Protein AF-A0A3L7PSE3-F1 (afdb_monomer_lite)

Structure (mmCIF, N/CA/C/O backbone):
data_AF-A0A3L7PSE3-F1
#
_entry.id   AF-A0A3L7PSE3-F1
#
loop_
_atom_site.group_PDB
_atom_site.id
_atom_site.type_symbol
_atom_site.label_atom_id
_atom_site.label_alt_id
_atom_site.label_comp_id
_atom_site.label_asym_id
_atom_site.label_entity_id
_atom_site.label_seq_id
_atom_site.pdbx_PDB_ins_code
_atom_site.Cartn_x
_atom_site.Cartn_y
_atom_site.Cartn_z
_atom_site.occupancy
_atom_site.B_iso_or_equiv
_atom_site.auth_seq_id
_atom_site.auth_comp_id
_atom_site.auth_asym_id
_atom_site.auth_atom_id
_atom_site.pdbx_PDB_model_num
ATOM 1 N N . MET A 1 1 ? -14.417 28.279 -59.433 1.00 48.84 1 MET A N 1
ATOM 2 C CA . MET A 1 1 ? -13.580 28.407 -58.227 1.00 48.84 1 MET A CA 1
ATOM 3 C C . MET A 1 1 ? -14.087 27.380 -57.231 1.00 48.84 1 MET A C 1
ATOM 5 O O . MET A 1 1 ? -15.071 27.635 -56.556 1.00 48.84 1 MET A O 1
ATOM 9 N N . ALA A 1 2 ? -13.518 26.179 -57.271 1.00 48.12 2 ALA A N 1
ATOM 10 C CA . ALA A 1 2 ? -13.748 25.132 -56.284 1.00 48.12 2 ALA A CA 1
ATOM 11 C C . ALA A 1 2 ? -12.372 24.521 -56.025 1.00 48.12 2 ALA A C 1
ATOM 13 O O . ALA A 1 2 ? -11.852 23.766 -56.844 1.00 48.12 2 ALA A O 1
ATOM 14 N N . ASP A 1 3 ? -11.756 25.013 -54.959 1.00 52.66 3 ASP A N 1
ATOM 15 C CA . ASP A 1 3 ? -10.465 24.585 -54.446 1.00 52.66 3 ASP A CA 1
ATOM 16 C C . ASP A 1 3 ? -10.666 23.186 -53.853 1.00 52.66 3 ASP A C 1
ATOM 18 O O . ASP A 1 3 ? -11.472 23.010 -52.939 1.00 52.66 3 ASP A O 1
ATOM 22 N N . THR A 1 4 ? -10.059 22.169 -54.462 1.00 56.44 4 THR A N 1
ATOM 23 C CA . THR A 1 4 ? -10.108 20.796 -53.944 1.00 56.44 4 THR A CA 1
ATOM 24 C C . THR A 1 4 ? -8.783 20.550 -53.252 1.00 56.44 4 THR A C 1
ATOM 26 O O . THR A 1 4 ? -7.792 20.225 -53.903 1.00 56.44 4 THR A O 1
ATOM 29 N N . ASP A 1 5 ? -8.771 20.768 -51.942 1.00 60.22 5 ASP A N 1
ATOM 30 C CA . ASP A 1 5 ? -7.618 20.491 -51.093 1.00 60.22 5 ASP A CA 1
ATOM 31 C C . ASP A 1 5 ? -7.330 18.975 -51.144 1.00 60.22 5 ASP A C 1
ATOM 33 O O . ASP A 1 5 ? -8.260 18.174 -50.964 1.00 60.22 5 ASP A O 1
ATOM 37 N N . PRO A 1 6 ? -6.099 18.531 -51.458 1.00 62.25 6 PRO A N 1
ATOM 38 C CA . PRO A 1 6 ? -5.799 17.110 -51.522 1.00 62.25 6 PRO A CA 1
ATOM 39 C C . PRO A 1 6 ? -5.978 16.478 -50.138 1.00 62.25 6 PRO A C 1
ATOM 41 O O . PRO A 1 6 ? -5.490 16.988 -49.130 1.00 62.25 6 PRO A O 1
ATOM 44 N N . ALA A 1 7 ? -6.688 15.347 -50.097 1.00 64.50 7 ALA A N 1
ATOM 45 C CA . ALA A 1 7 ? -6.916 14.594 -48.870 1.00 64.50 7 ALA A CA 1
ATOM 46 C C . ALA A 1 7 ? -5.576 14.273 -48.174 1.00 64.50 7 ALA A C 1
ATOM 48 O O . ALA A 1 7 ? -4.623 13.889 -48.860 1.00 64.50 7 ALA A O 1
ATOM 49 N N . PRO A 1 8 ? -5.483 14.409 -46.838 1.00 62.97 8 PRO A N 1
ATOM 50 C CA . PRO A 1 8 ? -4.237 14.186 -46.122 1.00 62.97 8 PRO A CA 1
ATOM 51 C C . PRO A 1 8 ? -3.767 12.748 -46.339 1.00 62.97 8 PRO A C 1
ATOM 53 O O . PRO A 1 8 ? -4.475 11.786 -46.041 1.00 62.97 8 PRO A O 1
ATOM 56 N N . THR A 1 9 ? -2.560 12.611 -46.880 1.00 60.19 9 THR A N 1
ATOM 57 C CA . THR A 1 9 ? -1.912 11.327 -47.119 1.00 60.19 9 THR A CA 1
ATOM 58 C C . THR A 1 9 ? -1.663 10.646 -45.775 1.00 60.19 9 THR A C 1
ATOM 60 O O . THR A 1 9 ? -0.774 11.042 -45.023 1.00 60.19 9 THR A O 1
ATOM 63 N N . SER A 1 10 ? -2.457 9.629 -45.445 1.00 67.81 10 SER A N 1
ATOM 64 C CA . SER A 1 10 ? -2.269 8.816 -44.244 1.00 67.81 10 SER A CA 1
ATOM 65 C C . SER A 1 10 ? -0.995 7.985 -44.393 1.00 67.81 10 SER A C 1
ATOM 67 O O . SER A 1 10 ? -0.991 6.963 -45.082 1.00 67.81 10 SER A O 1
ATOM 69 N N . GLN A 1 11 ? 0.100 8.441 -43.787 1.00 63.78 11 GLN A N 1
ATOM 70 C CA . GLN A 1 11 ? 1.300 7.623 -43.644 1.00 63.78 11 GLN A CA 1
ATOM 71 C C . GLN A 1 11 ? 1.002 6.469 -42.673 1.00 63.78 11 GLN A C 1
ATOM 73 O O . GLN A 1 11 ? 0.359 6.704 -41.645 1.00 63.78 11 GLN A O 1
ATOM 78 N N . PRO A 1 12 ? 1.427 5.228 -42.975 1.00 65.88 12 PRO A N 1
ATOM 79 C CA . PRO A 1 12 ? 1.304 4.133 -42.025 1.00 65.88 12 PRO A CA 1
ATOM 80 C C . PRO A 1 12 ? 2.107 4.475 -40.768 1.00 65.88 12 PRO A C 1
ATOM 82 O O . PRO A 1 12 ? 3.237 4.958 -40.859 1.00 65.88 12 PRO A O 1
ATOM 85 N N . LEU A 1 13 ? 1.503 4.252 -39.600 1.00 67.06 13 LEU A N 1
ATOM 86 C CA . LEU A 1 13 ? 2.219 4.374 -38.336 1.00 67.06 13 LEU A CA 1
ATOM 87 C C . LEU A 1 13 ? 3.392 3.380 -38.349 1.00 67.06 13 LEU A C 1
ATOM 89 O O . LEU A 1 13 ? 3.206 2.256 -38.821 1.00 67.06 13 LEU A O 1
ATOM 93 N N . PRO A 1 14 ? 4.587 3.776 -37.880 1.00 72.06 14 PRO A N 1
ATOM 94 C CA . PRO A 1 14 ? 5.719 2.862 -37.800 1.00 72.06 14 PRO A CA 1
ATOM 95 C C . PRO A 1 14 ? 5.375 1.656 -36.915 1.00 72.06 14 PRO A C 1
ATOM 97 O O . PRO A 1 14 ? 4.588 1.783 -35.974 1.00 72.06 14 PRO A O 1
ATOM 100 N N . ASP A 1 15 ? 5.978 0.500 -37.209 1.00 81.88 15 ASP A N 1
ATOM 101 C CA . ASP A 1 15 ? 5.791 -0.719 -36.418 1.00 81.88 15 ASP A CA 1
ATOM 102 C C . ASP A 1 15 ? 6.227 -0.482 -34.964 1.00 81.88 15 ASP A C 1
ATOM 104 O O . ASP A 1 15 ? 7.419 -0.410 -34.651 1.00 81.88 15 ASP A O 1
ATOM 108 N N . LEU A 1 16 ? 5.250 -0.371 -34.062 1.00 83.31 16 LEU A N 1
ATOM 109 C CA . LEU A 1 16 ? 5.490 -0.175 -32.639 1.00 83.31 16 LEU A CA 1
ATOM 110 C C . LEU A 1 16 ? 5.659 -1.530 -31.953 1.00 83.31 16 LEU A C 1
ATOM 112 O O . LEU A 1 16 ? 4.712 -2.305 -31.826 1.00 83.31 16 LEU A O 1
ATOM 116 N N . HIS A 1 17 ? 6.868 -1.790 -31.474 1.00 90.38 17 HIS A N 1
ATOM 117 C CA . HIS A 1 17 ? 7.170 -2.952 -30.648 1.00 90.38 17 HIS A CA 1
ATOM 118 C C . HIS A 1 17 ? 7.254 -2.520 -29.185 1.00 90.38 17 HIS A C 1
ATOM 120 O O . HIS A 1 17 ? 7.736 -1.426 -28.892 1.00 90.38 17 HIS A O 1
ATOM 126 N N . THR A 1 18 ? 6.807 -3.370 -28.262 1.00 94.69 18 THR A N 1
ATOM 127 C CA . THR A 1 18 ? 6.855 -3.089 -26.824 1.00 94.69 18 THR A CA 1
ATOM 128 C C . THR A 1 18 ? 7.747 -4.079 -26.087 1.00 94.69 18 THR A C 1
ATOM 130 O O . THR A 1 18 ? 7.819 -5.261 -26.422 1.00 94.69 18 THR A O 1
ATOM 133 N N . LEU A 1 19 ? 8.424 -3.580 -25.058 1.00 96.00 19 LEU A N 1
ATOM 134 C CA . LEU A 1 19 ? 9.086 -4.377 -24.036 1.00 96.00 19 LEU A CA 1
ATOM 135 C C . LEU A 1 19 ? 8.243 -4.304 -22.762 1.00 96.00 19 LEU A C 1
ATOM 137 O O . LEU A 1 19 ? 7.905 -3.212 -22.310 1.00 96.00 19 LEU A O 1
ATOM 141 N N . VAL A 1 20 ? 7.927 -5.457 -22.173 1.00 97.25 20 VAL A N 1
ATOM 142 C CA . VAL A 1 20 ? 7.169 -5.549 -20.920 1.00 97.25 20 VAL A CA 1
ATOM 143 C C . VAL A 1 20 ? 8.027 -6.241 -19.870 1.00 97.25 20 VAL A C 1
ATOM 145 O O . VAL A 1 20 ? 8.449 -7.380 -20.064 1.00 97.25 20 VAL A O 1
ATOM 148 N N . VAL A 1 21 ? 8.258 -5.565 -18.747 1.00 97.56 21 VAL A N 1
ATOM 149 C CA . VAL A 1 21 ? 8.900 -6.136 -17.556 1.00 97.56 21 VAL A CA 1
ATOM 150 C C . VAL A 1 21 ? 7.825 -6.296 -16.490 1.00 97.56 21 VAL A C 1
ATOM 152 O O . VAL A 1 21 ? 7.129 -5.330 -16.189 1.00 97.56 21 VAL A O 1
ATOM 155 N N . GLY A 1 22 ? 7.661 -7.497 -15.930 1.00 96.56 22 GLY A N 1
ATOM 156 C CA . GLY A 1 22 ? 6.575 -7.787 -14.991 1.00 96.56 22 GLY A CA 1
ATOM 157 C C . GLY A 1 22 ? 7.008 -8.568 -13.754 1.00 96.56 22 GLY A C 1
ATOM 158 O O . GLY A 1 22 ? 7.981 -9.323 -13.798 1.00 96.56 22 GLY A O 1
ATOM 159 N N . ARG A 1 23 ? 6.264 -8.396 -12.656 1.00 94.31 23 ARG A N 1
ATOM 160 C CA . ARG A 1 23 ? 6.458 -9.088 -11.370 1.00 94.31 23 ARG A CA 1
ATOM 161 C C . ARG A 1 23 ? 5.116 -9.365 -10.696 1.00 94.31 23 ARG A C 1
ATOM 163 O O . ARG A 1 23 ? 4.197 -8.555 -10.781 1.00 94.31 23 ARG A O 1
ATOM 170 N N . GLU A 1 24 ? 5.025 -10.497 -10.008 1.00 94.69 24 GLU A N 1
ATOM 171 C CA . GLU A 1 24 ? 3.925 -10.784 -9.082 1.00 94.69 24 GLU A CA 1
ATOM 172 C C . GLU A 1 24 ? 4.271 -10.205 -7.702 1.00 94.69 24 GLU A C 1
ATOM 174 O O . GLU A 1 24 ? 5.280 -10.594 -7.116 1.00 94.69 24 GLU A O 1
ATOM 179 N N . ALA A 1 25 ? 3.449 -9.289 -7.189 1.00 90.12 25 ALA A N 1
ATOM 180 C CA . ALA A 1 25 ? 3.606 -8.658 -5.875 1.00 90.12 25 ALA A CA 1
ATOM 181 C C . ALA A 1 25 ? 2.231 -8.254 -5.322 1.00 90.12 25 ALA A C 1
ATOM 183 O O . ALA A 1 25 ? 1.286 -8.055 -6.079 1.00 90.12 25 ALA A O 1
ATOM 184 N N . MET A 1 26 ? 2.064 -8.159 -4.001 1.00 87.38 26 MET A N 1
ATOM 185 C CA . MET A 1 26 ? 0.796 -7.747 -3.369 1.00 87.38 26 MET A CA 1
ATOM 186 C C . MET A 1 26 ? -0.468 -8.491 -3.872 1.00 87.38 26 MET A C 1
ATOM 188 O O . MET A 1 26 ? -1.567 -7.935 -3.892 1.00 87.38 26 MET A O 1
ATOM 192 N N . ALA A 1 27 ? -0.325 -9.766 -4.255 1.00 88.44 27 ALA A N 1
ATOM 193 C CA . ALA A 1 27 ? -1.373 -10.605 -4.855 1.00 88.44 27 ALA A CA 1
ATOM 194 C C . ALA A 1 27 ? -1.933 -10.113 -6.211 1.00 88.44 27 ALA A C 1
ATOM 196 O O . ALA A 1 27 ? -3.051 -10.483 -6.581 1.00 88.44 27 ALA A O 1
ATOM 197 N N . CYS A 1 28 ? -1.166 -9.321 -6.961 1.00 92.56 28 CYS A N 1
ATOM 198 C CA . CYS A 1 28 ? -1.449 -8.970 -8.348 1.00 92.56 28 CYS A CA 1
ATOM 199 C C . CYS A 1 28 ? -0.164 -8.873 -9.190 1.00 92.56 28 CYS A C 1
ATOM 201 O O . CYS A 1 28 ? 0.956 -8.970 -8.687 1.00 92.56 28 CYS A O 1
ATOM 203 N N . ARG A 1 29 ? -0.341 -8.673 -10.497 1.00 95.12 29 ARG A N 1
ATOM 204 C CA . ARG A 1 29 ? 0.755 -8.499 -11.445 1.00 95.12 29 ARG A CA 1
ATOM 205 C C . ARG A 1 29 ? 1.000 -7.018 -11.706 1.00 95.12 29 ARG A C 1
ATOM 207 O O . ARG A 1 29 ? 0.088 -6.305 -12.124 1.00 95.12 29 ARG A O 1
ATOM 214 N N . PHE A 1 30 ? 2.235 -6.583 -11.494 1.00 97.00 30 PHE A N 1
ATOM 215 C CA . PHE A 1 30 ? 2.724 -5.256 -11.854 1.00 97.00 30 PHE A CA 1
ATOM 216 C C . PHE A 1 30 ? 3.544 -5.351 -13.133 1.00 97.00 30 PHE A C 1
ATOM 218 O O . PHE A 1 30 ? 4.335 -6.281 -13.289 1.00 97.00 30 PHE A O 1
ATOM 225 N N . GLU A 1 31 ? 3.373 -4.385 -14.034 1.00 97.38 31 GLU A N 1
ATOM 226 C CA . GLU A 1 31 ? 4.099 -4.331 -15.300 1.00 97.38 31 GLU A CA 1
ATOM 227 C C . GLU A 1 31 ? 4.571 -2.913 -15.604 1.00 97.38 31 GLU A C 1
ATOM 229 O O . GLU A 1 31 ? 3.849 -1.937 -15.393 1.00 97.38 31 GLU A O 1
ATOM 234 N N . VAL A 1 32 ? 5.785 -2.820 -16.139 1.00 97.25 32 VAL A N 1
ATOM 235 C CA . VAL A 1 32 ? 6.339 -1.608 -16.736 1.00 97.25 32 VAL A CA 1
ATOM 236 C C . VAL A 1 32 ? 6.493 -1.872 -18.226 1.00 97.25 32 VAL A C 1
ATOM 238 O O . VAL A 1 32 ? 7.118 -2.854 -18.632 1.00 97.25 32 VAL A O 1
ATOM 241 N N . VAL A 1 33 ? 5.881 -1.011 -19.036 1.00 96.88 33 VAL A N 1
ATOM 242 C CA . VAL A 1 33 ? 5.821 -1.159 -20.492 1.00 96.88 33 VAL A CA 1
ATOM 243 C C . VAL A 1 33 ? 6.615 -0.035 -21.137 1.00 96.88 33 VAL A C 1
ATOM 245 O O . VAL A 1 33 ? 6.393 1.137 -20.839 1.00 96.88 33 VAL A O 1
ATOM 248 N N . PHE A 1 34 ? 7.517 -0.400 -22.040 1.00 96.56 34 PHE A N 1
ATOM 249 C CA . PHE A 1 34 ? 8.350 0.521 -22.802 1.00 96.56 34 PHE A CA 1
ATOM 250 C C . PHE A 1 34 ? 8.117 0.328 -24.295 1.00 96.56 34 PHE A C 1
ATOM 252 O O . PHE A 1 34 ? 7.896 -0.793 -24.758 1.00 96.56 34 PHE A O 1
ATOM 259 N N . ASN A 1 35 ? 8.253 1.405 -25.060 1.00 94.12 35 ASN A N 1
ATOM 260 C CA . ASN A 1 35 ? 8.438 1.300 -26.501 1.00 94.12 35 ASN A CA 1
ATOM 261 C C . ASN A 1 35 ? 9.848 0.757 -26.768 1.00 94.12 35 ASN A C 1
ATOM 263 O O . ASN A 1 35 ? 10.844 1.282 -26.260 1.00 94.12 35 ASN A O 1
ATOM 267 N N . ALA A 1 36 ? 9.937 -0.318 -27.543 1.00 90.06 36 ALA A N 1
ATOM 268 C CA . ALA A 1 36 ? 11.202 -0.975 -27.823 1.00 90.06 36 ALA A CA 1
ATOM 269 C C . ALA A 1 36 ? 12.132 -0.035 -28.605 1.00 90.06 36 ALA A C 1
ATOM 271 O O . ALA A 1 36 ? 11.756 0.517 -29.636 1.00 90.06 36 ALA A O 1
ATOM 272 N N . GLY A 1 37 ? 13.360 0.128 -28.111 1.00 87.75 37 GLY A N 1
ATOM 273 C CA . GLY A 1 37 ? 14.386 0.961 -28.742 1.00 87.75 37 GLY A CA 1
ATOM 274 C C . GLY A 1 37 ? 14.354 2.449 -28.373 1.00 87.75 37 GLY A C 1
ATOM 275 O O . GLY A 1 37 ? 15.308 3.145 -28.704 1.00 87.75 37 GLY A O 1
ATOM 276 N N . GLU A 1 38 ? 13.328 2.941 -27.665 1.00 92.00 38 GLU A N 1
ATOM 277 C CA . GLU A 1 38 ? 13.284 4.347 -27.216 1.00 92.00 38 GLU A CA 1
ATOM 278 C C . GLU A 1 38 ? 14.082 4.590 -25.932 1.00 92.00 38 GLU A C 1
ATOM 280 O O . GLU A 1 38 ? 14.684 5.649 -25.759 1.00 92.00 38 GLU A O 1
ATOM 285 N N . VAL A 1 39 ? 14.088 3.608 -25.030 1.00 92.44 39 VAL A N 1
ATOM 286 C CA . VAL A 1 39 ? 14.753 3.699 -23.729 1.00 92.44 39 VAL A CA 1
ATOM 287 C C . VAL A 1 39 ? 15.933 2.727 -23.708 1.00 92.44 39 VAL A C 1
ATOM 289 O O . VAL A 1 39 ? 15.716 1.511 -23.704 1.00 92.44 39 VAL A O 1
ATOM 292 N N . PRO A 1 40 ? 17.181 3.230 -23.701 1.00 89.12 40 PRO A N 1
ATOM 293 C CA . PRO A 1 40 ? 18.343 2.412 -23.372 1.00 89.12 40 PRO A CA 1
ATOM 294 C C . PRO A 1 40 ? 18.157 1.812 -21.971 1.00 89.12 40 PRO A C 1
ATOM 296 O O . PRO A 1 40 ? 17.703 2.509 -21.067 1.00 89.12 40 PRO A O 1
ATOM 299 N N . ASP A 1 41 ? 18.463 0.524 -21.803 1.00 94.94 41 ASP A N 1
ATOM 300 C CA . ASP A 1 41 ? 18.379 -0.192 -20.516 1.00 94.94 41 ASP A CA 1
ATOM 301 C C . ASP A 1 41 ? 16.957 -0.285 -19.919 1.00 94.94 41 ASP A C 1
ATOM 303 O O . ASP A 1 41 ? 16.743 -0.319 -18.704 1.00 94.94 41 ASP A O 1
ATOM 307 N N . ALA A 1 42 ? 15.939 -0.327 -20.787 1.00 95.94 42 ALA A N 1
ATOM 308 C CA . ALA A 1 42 ? 14.534 -0.433 -20.391 1.00 95.94 42 ALA A CA 1
ATOM 309 C C . ALA A 1 42 ? 14.247 -1.637 -19.470 1.00 95.94 42 ALA A C 1
ATOM 311 O O . ALA A 1 42 ? 13.405 -1.551 -18.574 1.00 95.94 42 ALA A O 1
ATOM 312 N N . THR A 1 43 ? 14.961 -2.752 -19.652 1.00 96.00 43 THR A N 1
ATOM 313 C CA . THR A 1 43 ? 14.804 -3.937 -18.798 1.00 96.00 43 THR A CA 1
ATOM 314 C C . THR A 1 43 ? 15.262 -3.644 -17.371 1.00 96.00 43 THR A C 1
ATOM 316 O O . THR A 1 43 ? 14.524 -3.897 -16.421 1.00 96.00 43 THR A O 1
ATOM 319 N N . GLU A 1 44 ? 16.458 -3.081 -17.215 1.00 97.31 44 GLU A N 1
ATOM 320 C CA . GLU A 1 44 ? 17.076 -2.737 -15.937 1.00 97.31 44 GLU A CA 1
ATOM 321 C C . GLU A 1 44 ? 16.249 -1.692 -15.186 1.00 97.31 44 GLU A C 1
ATOM 323 O O . GLU A 1 44 ? 15.991 -1.843 -13.991 1.00 97.31 44 GLU A O 1
ATOM 328 N N . LEU A 1 45 ? 15.766 -0.666 -15.892 1.00 96.69 45 LEU A N 1
ATOM 329 C CA . LEU A 1 45 ? 14.880 0.348 -15.320 1.00 96.69 45 LEU A CA 1
ATOM 330 C C . LEU A 1 45 ? 13.538 -0.250 -14.885 1.00 96.69 45 LEU A C 1
ATOM 332 O O . LEU A 1 45 ? 13.041 0.080 -13.808 1.00 96.69 45 LEU A O 1
ATOM 336 N N . GLY A 1 46 ? 12.964 -1.150 -15.689 1.00 96.94 46 GLY A N 1
ATOM 337 C CA . GLY A 1 46 ? 11.750 -1.880 -15.330 1.00 96.94 46 GLY A CA 1
ATOM 338 C C . GLY A 1 46 ? 11.936 -2.727 -14.070 1.00 96.94 46 GLY A C 1
ATOM 339 O O . GLY A 1 46 ? 11.086 -2.699 -13.183 1.00 96.94 46 GLY A O 1
ATOM 340 N N . LEU A 1 47 ? 13.067 -3.429 -13.948 1.00 97.06 47 LEU A N 1
ATOM 341 C CA . LEU A 1 47 ? 13.399 -4.203 -12.750 1.00 97.06 47 LEU A CA 1
ATOM 342 C C . LEU A 1 47 ? 13.540 -3.306 -11.518 1.00 97.06 47 LEU A C 1
ATOM 344 O O . LEU A 1 47 ? 12.896 -3.585 -10.510 1.00 97.06 47 LEU A O 1
ATOM 348 N N . ALA A 1 48 ? 14.288 -2.204 -11.619 1.00 96.75 48 ALA A N 1
ATOM 349 C CA . ALA A 1 48 ? 14.475 -1.263 -10.515 1.00 96.75 48 ALA A CA 1
ATOM 350 C C . ALA A 1 48 ? 13.150 -0.630 -10.054 1.00 96.75 48 ALA A C 1
ATOM 352 O O . ALA A 1 48 ? 12.919 -0.465 -8.857 1.00 96.75 48 ALA A O 1
ATOM 353 N N . ALA A 1 49 ? 12.249 -0.308 -10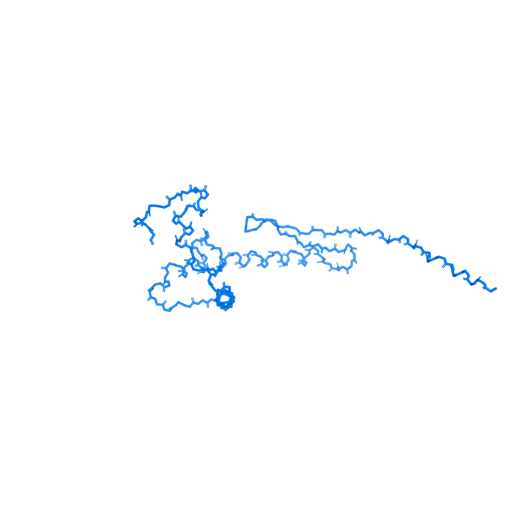.987 1.00 95.75 49 ALA A N 1
ATOM 354 C CA . ALA A 1 49 ? 10.917 0.191 -10.658 1.00 95.75 49 ALA A CA 1
ATOM 355 C C . ALA A 1 49 ? 10.070 -0.861 -9.922 1.00 95.75 49 ALA A C 1
ATOM 357 O O . ALA A 1 49 ? 9.358 -0.529 -8.976 1.00 95.75 49 ALA A O 1
ATOM 358 N N . LEU A 1 50 ? 10.159 -2.130 -10.325 1.00 96.31 50 LEU A N 1
ATOM 359 C CA . LEU A 1 50 ? 9.439 -3.224 -9.669 1.00 96.31 50 LEU A CA 1
ATOM 360 C C . LEU A 1 50 ? 10.045 -3.590 -8.305 1.00 96.31 50 LEU A C 1
ATOM 362 O O . LEU A 1 50 ? 9.296 -3.955 -7.405 1.00 96.31 50 LEU A O 1
ATOM 366 N N . ASP A 1 51 ? 11.354 -3.425 -8.104 1.00 95.00 51 ASP A N 1
ATOM 367 C CA . ASP A 1 51 ? 11.993 -3.601 -6.789 1.00 95.00 51 ASP A CA 1
ATOM 368 C C . ASP A 1 51 ? 11.469 -2.589 -5.751 1.00 95.00 51 ASP A C 1
ATOM 370 O O . ASP A 1 51 ? 11.393 -2.892 -4.557 1.00 95.00 51 ASP A O 1
ATOM 374 N N . LEU A 1 52 ? 11.034 -1.398 -6.188 1.00 92.94 52 LEU A N 1
ATOM 375 C CA . LEU A 1 52 ? 10.367 -0.443 -5.297 1.00 92.94 52 LEU A CA 1
ATOM 376 C C . LEU A 1 52 ? 9.048 -1.001 -4.752 1.00 92.94 52 LEU A C 1
ATOM 378 O O . LEU A 1 52 ? 8.747 -0.763 -3.581 1.00 92.94 52 LEU A O 1
ATOM 382 N N . VAL A 1 53 ? 8.290 -1.757 -5.5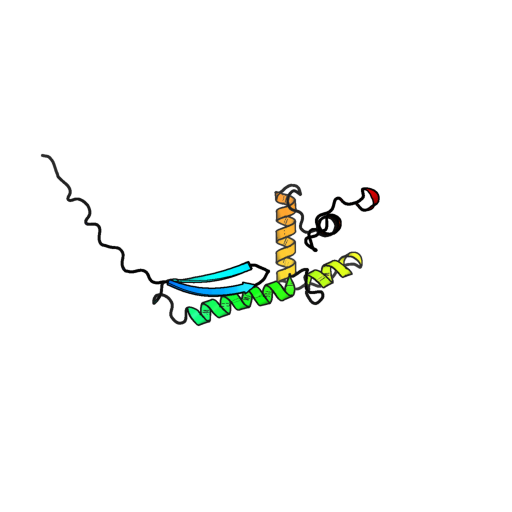55 1.00 92.56 53 VAL A N 1
ATOM 383 C CA . VAL A 1 53 ? 7.023 -2.374 -5.123 1.00 92.56 53 VAL A CA 1
ATOM 384 C C . VAL A 1 53 ? 7.273 -3.335 -3.965 1.00 92.56 53 VAL A C 1
ATOM 386 O O . VAL A 1 53 ? 6.589 -3.236 -2.948 1.00 92.56 53 VAL A O 1
ATOM 389 N N . ASP A 1 54 ? 8.300 -4.180 -4.064 1.00 88.25 54 ASP A N 1
ATOM 390 C CA . ASP A 1 54 ? 8.668 -5.111 -2.991 1.00 88.25 54 ASP A CA 1
ATOM 391 C C . ASP A 1 54 ? 9.091 -4.360 -1.722 1.00 88.25 54 ASP A C 1
ATOM 393 O O . ASP A 1 54 ? 8.628 -4.666 -0.621 1.00 88.25 54 ASP A O 1
ATOM 397 N N . SER A 1 55 ? 9.904 -3.308 -1.876 1.00 87.69 55 SER A N 1
ATOM 398 C CA . SER A 1 55 ? 10.360 -2.491 -0.746 1.00 87.69 55 SER A CA 1
ATOM 399 C C . SER A 1 55 ? 9.214 -1.783 -0.008 1.00 87.69 55 SER A C 1
ATOM 401 O O . SER A 1 55 ? 9.302 -1.544 1.201 1.00 87.69 55 SER A O 1
ATOM 403 N N . ILE A 1 56 ? 8.147 -1.436 -0.736 1.00 88.88 56 ILE A N 1
ATOM 404 C CA . ILE A 1 56 ? 6.924 -0.850 -0.191 1.00 88.88 56 ILE A CA 1
ATOM 405 C C . ILE A 1 56 ? 6.095 -1.945 0.479 1.00 88.88 56 ILE A C 1
ATOM 407 O O . ILE A 1 56 ? 5.685 -1.768 1.628 1.00 88.88 56 ILE A O 1
ATOM 411 N N . GLU A 1 57 ? 5.877 -3.079 -0.197 1.00 88.31 57 GLU A N 1
ATOM 412 C CA . GLU A 1 57 ? 5.124 -4.219 0.334 1.00 88.31 57 GLU A CA 1
ATOM 413 C C . GLU A 1 57 ? 5.675 -4.659 1.694 1.00 88.31 57 GLU A C 1
ATOM 415 O O . GLU A 1 57 ? 4.898 -4.814 2.637 1.00 88.31 57 GLU A O 1
ATOM 420 N N . ASP A 1 58 ? 6.997 -4.774 1.832 1.00 85.62 58 ASP A N 1
ATOM 421 C CA . ASP A 1 58 ? 7.656 -5.170 3.081 1.00 85.62 58 ASP A CA 1
ATOM 422 C C . ASP A 1 58 ? 7.324 -4.258 4.272 1.00 85.62 58 ASP A C 1
ATOM 424 O O . ASP A 1 58 ? 7.310 -4.711 5.421 1.00 85.62 58 ASP A O 1
ATOM 428 N N . ARG A 1 59 ? 7.003 -2.983 4.022 1.00 83.38 59 ARG A N 1
ATOM 429 C CA . ARG A 1 59 ? 6.647 -2.016 5.072 1.00 83.38 59 ARG A CA 1
ATOM 430 C C . ARG A 1 59 ? 5.153 -1.980 5.354 1.00 83.38 59 ARG A C 1
ATOM 432 O O . ARG A 1 59 ? 4.759 -1.910 6.520 1.00 83.38 59 ARG A O 1
ATOM 439 N N . ILE A 1 60 ? 4.324 -2.023 4.308 1.00 85.00 60 ILE A N 1
ATOM 440 C CA . ILE A 1 60 ? 2.884 -1.733 4.414 1.00 85.00 60 ILE A CA 1
ATOM 441 C C . ILE A 1 60 ? 1.991 -2.974 4.429 1.00 85.00 60 ILE A C 1
ATOM 443 O O . ILE A 1 60 ? 0.790 -2.859 4.675 1.00 85.00 60 ILE A O 1
ATOM 447 N N . THR A 1 61 ? 2.524 -4.166 4.158 1.00 82.69 61 THR A N 1
ATOM 448 C CA . THR A 1 61 ? 1.705 -5.381 4.145 1.00 82.69 61 THR A CA 1
ATOM 449 C C . THR A 1 61 ? 1.156 -5.699 5.532 1.00 82.69 61 THR A C 1
ATOM 451 O O . THR A 1 61 ? 1.888 -5.785 6.509 1.00 82.69 61 THR A O 1
ATOM 454 N N . VAL A 1 62 ? -0.148 -5.936 5.642 1.00 74.81 62 VAL A N 1
ATOM 455 C CA . VAL A 1 62 ? -0.776 -6.348 6.913 1.00 74.81 62 VAL A CA 1
ATOM 456 C C . VAL A 1 62 ? -0.665 -7.854 7.173 1.00 74.81 62 VAL A C 1
ATOM 458 O O . VAL A 1 62 ? -1.109 -8.330 8.214 1.00 74.81 62 VAL A O 1
ATOM 461 N N . TYR A 1 63 ? -0.104 -8.614 6.227 1.00 73.81 63 TYR A N 1
ATOM 462 C CA . TYR A 1 63 ? -0.033 -10.077 6.286 1.00 73.81 63 TYR A CA 1
ATOM 463 C C . TYR A 1 63 ? 1.290 -10.608 6.843 1.00 73.81 63 TYR A C 1
ATOM 465 O O . TYR A 1 63 ? 1.344 -11.758 7.274 1.00 73.81 63 TYR A O 1
ATOM 473 N N . ARG A 1 64 ? 2.353 -9.794 6.833 1.00 78.19 64 ARG A N 1
ATOM 474 C CA . ARG A 1 64 ? 3.642 -10.138 7.444 1.00 78.19 64 ARG A CA 1
ATOM 475 C C . ARG A 1 64 ? 3.736 -9.424 8.783 1.00 78.19 64 ARG A C 1
ATOM 477 O O . ARG A 1 64 ? 3.763 -8.201 8.822 1.00 78.19 64 ARG A O 1
ATOM 484 N N . GLU A 1 65 ? 3.816 -10.180 9.873 1.00 76.31 65 GLU A N 1
ATOM 485 C CA . GLU A 1 65 ? 3.932 -9.629 11.236 1.00 76.31 65 GLU A CA 1
ATOM 486 C C . GLU A 1 65 ? 5.195 -8.773 11.419 1.00 76.31 65 GLU A C 1
ATOM 488 O O . GLU A 1 65 ? 5.230 -7.866 12.247 1.00 76.31 65 GLU A O 1
ATOM 493 N N . SER A 1 66 ? 6.224 -9.030 10.607 1.00 77.62 66 SER A N 1
ATOM 494 C CA . SER A 1 66 ? 7.454 -8.245 10.568 1.00 77.62 66 SER A CA 1
ATOM 495 C C . SER A 1 66 ? 7.304 -6.884 9.891 1.00 77.62 66 SER A C 1
ATOM 497 O O . SER A 1 66 ? 8.244 -6.094 9.960 1.00 77.62 66 SER A O 1
ATOM 499 N N . SER A 1 67 ? 6.180 -6.591 9.230 1.00 83.81 67 SER A N 1
ATOM 500 C CA . SER A 1 67 ? 5.986 -5.295 8.586 1.00 83.81 67 SER A CA 1
ATOM 501 C C . SER A 1 67 ? 5.800 -4.192 9.623 1.00 83.81 67 SER A C 1
ATOM 503 O O . SER A 1 67 ? 5.350 -4.404 10.752 1.00 83.81 67 SER A O 1
ATOM 505 N N . GLU A 1 68 ? 6.160 -2.978 9.238 1.00 85.38 68 GLU A N 1
ATOM 506 C CA . GLU A 1 68 ? 6.023 -1.820 10.106 1.00 85.38 68 GLU A CA 1
ATOM 507 C C . GLU A 1 68 ? 4.560 -1.492 10.407 1.00 85.38 68 GLU A C 1
ATOM 509 O O . GLU A 1 68 ? 4.220 -1.225 11.560 1.00 85.38 68 GLU A O 1
ATOM 514 N N . LEU A 1 69 ? 3.676 -1.610 9.410 1.00 88.00 69 LEU A N 1
ATOM 515 C CA . LEU A 1 69 ? 2.248 -1.378 9.609 1.00 88.00 69 LEU A CA 1
ATOM 516 C C . LEU A 1 69 ? 1.610 -2.438 10.521 1.00 88.00 69 LEU A C 1
ATOM 518 O O . LEU A 1 69 ? 0.736 -2.110 11.324 1.00 88.00 69 LEU A O 1
ATOM 522 N N . ALA A 1 70 ? 2.044 -3.700 10.439 1.00 87.25 70 ALA A N 1
ATOM 523 C CA . ALA A 1 70 ? 1.569 -4.753 11.333 1.00 87.25 70 ALA A CA 1
ATOM 524 C C . ALA A 1 70 ? 1.998 -4.498 12.785 1.00 87.25 70 ALA A C 1
ATOM 526 O O . ALA A 1 70 ? 1.159 -4.585 13.684 1.00 87.25 70 ALA A O 1
ATOM 527 N N . ARG A 1 71 ? 3.261 -4.105 13.012 1.00 88.44 71 ARG A N 1
ATOM 528 C CA . ARG A 1 71 ? 3.739 -3.699 14.345 1.00 88.44 71 ARG A CA 1
ATOM 529 C C . ARG A 1 71 ? 2.965 -2.499 14.881 1.00 88.44 71 ARG A C 1
ATOM 531 O O . ARG A 1 71 ? 2.493 -2.551 16.011 1.00 88.44 71 ARG A O 1
ATOM 538 N N . LEU A 1 72 ? 2.772 -1.464 14.060 1.00 91.69 72 LEU A N 1
ATOM 539 C CA . LEU A 1 72 ? 1.995 -0.284 14.438 1.00 91.69 72 LEU A CA 1
ATOM 540 C C . LEU A 1 72 ? 0.571 -0.667 14.857 1.00 91.69 72 LEU A C 1
ATOM 542 O O . LEU A 1 72 ? 0.105 -0.236 15.905 1.00 91.69 72 LEU A O 1
ATOM 546 N N . ASN A 1 73 ? -0.107 -1.519 14.085 1.00 90.62 73 ASN A N 1
ATOM 547 C CA . ASN A 1 73 ? -1.451 -1.995 14.423 1.00 90.62 73 ASN A CA 1
ATOM 548 C C . ASN A 1 73 ? -1.509 -2.742 15.766 1.00 90.62 73 ASN A C 1
ATOM 550 O O . ASN A 1 73 ? -2.557 -2.732 16.411 1.00 90.62 73 ASN A O 1
ATOM 554 N N . ALA A 1 74 ? -0.421 -3.402 16.174 1.00 89.38 74 ALA A N 1
ATOM 555 C CA . ALA A 1 74 ? -0.343 -4.126 17.438 1.00 89.38 74 ALA A CA 1
ATOM 556 C C . ALA A 1 74 ? -0.077 -3.201 18.639 1.00 89.38 74 ALA A C 1
ATOM 558 O O . ALA A 1 74 ? -0.639 -3.435 19.705 1.00 89.38 74 ALA A O 1
ATOM 559 N N . THR A 1 75 ? 0.740 -2.155 18.473 1.00 92.81 75 THR A N 1
ATOM 560 C CA . THR A 1 75 ? 1.226 -1.320 19.589 1.00 92.81 75 THR A CA 1
ATOM 561 C C . THR A 1 75 ? 0.603 0.076 19.658 1.00 92.81 75 THR A C 1
ATOM 563 O O . THR A 1 75 ? 0.776 0.773 20.654 1.00 92.81 75 THR A O 1
ATOM 566 N N . ALA A 1 76 ? -0.162 0.516 18.651 1.00 91.12 76 ALA A N 1
ATOM 567 C CA . ALA A 1 76 ? -0.730 1.872 18.605 1.00 91.12 76 ALA A CA 1
ATOM 568 C C . ALA A 1 76 ? -1.645 2.216 19.796 1.00 91.12 76 ALA A C 1
ATOM 570 O O . ALA A 1 76 ? -1.802 3.389 20.130 1.00 91.12 76 ALA A O 1
ATOM 571 N N . ALA A 1 77 ? -2.233 1.214 20.457 1.00 91.94 77 ALA A N 1
ATOM 572 C CA . ALA A 1 77 ? -3.039 1.417 21.662 1.00 91.94 77 ALA A CA 1
ATOM 573 C C . ALA A 1 77 ? -2.200 1.785 22.904 1.00 91.94 77 ALA A C 1
ATOM 575 O O . ALA A 1 77 ? -2.739 2.323 23.868 1.00 91.94 77 ALA A O 1
ATOM 576 N N . GLU A 1 78 ? -0.894 1.510 22.890 1.00 95.44 78 GLU A N 1
ATOM 577 C CA . GLU A 1 78 ? 0.018 1.725 24.022 1.00 95.44 78 GLU A CA 1
ATOM 578 C C . GLU A 1 78 ? 0.554 3.165 24.088 1.00 95.44 78 GLU A C 1
ATOM 580 O O . GLU A 1 78 ? 1.120 3.575 25.100 1.00 95.44 78 GLU A O 1
ATOM 585 N N . GLY A 1 79 ? 0.367 3.952 23.024 1.00 94.56 79 GLY A N 1
ATOM 586 C CA . GLY A 1 79 ? 0.809 5.341 22.937 1.00 94.56 79 GLY A CA 1
ATOM 587 C C . GLY A 1 79 ? 1.449 5.673 21.592 1.00 94.56 79 GLY A C 1
ATOM 588 O O . GLY A 1 79 ? 1.280 4.955 20.607 1.00 94.56 79 GLY A O 1
ATOM 589 N N . TRP A 1 80 ? 2.190 6.782 21.553 1.00 94.50 80 TRP A N 1
ATOM 590 C CA . TRP A 1 80 ? 2.893 7.231 20.351 1.00 94.50 80 TRP A CA 1
ATOM 591 C C . TRP A 1 80 ? 3.936 6.209 19.903 1.00 94.50 80 TRP A C 1
ATOM 593 O O . TRP A 1 80 ? 4.825 5.847 20.669 1.00 94.50 80 TRP A O 1
ATOM 603 N N . GLN A 1 81 ? 3.844 5.796 18.642 1.00 94.56 81 GLN A N 1
ATOM 604 C CA . GLN A 1 81 ? 4.775 4.857 18.028 1.00 94.56 81 GLN A CA 1
ATOM 605 C C . GLN A 1 81 ? 5.625 5.582 16.979 1.00 94.56 81 GLN A C 1
ATOM 607 O O . GLN A 1 81 ? 5.073 6.355 16.187 1.00 94.56 81 GLN A O 1
ATOM 612 N N . PRO A 1 82 ? 6.948 5.356 16.945 1.00 92.06 82 PRO A N 1
ATOM 613 C CA . PRO A 1 82 ? 7.769 5.828 15.843 1.00 92.06 82 PRO A CA 1
ATOM 614 C C . PRO A 1 82 ? 7.416 5.054 14.570 1.00 92.06 82 PRO A C 1
ATOM 616 O O . PRO A 1 82 ? 7.193 3.844 14.611 1.00 92.06 82 PRO A O 1
ATOM 619 N N . VAL A 1 83 ? 7.394 5.760 13.442 1.00 91.19 83 VAL A N 1
ATOM 620 C CA . VAL A 1 83 ? 7.191 5.180 12.111 1.00 91.19 83 VAL A CA 1
ATOM 621 C C . VAL A 1 83 ? 8.138 5.834 11.109 1.00 91.19 83 VAL A C 1
ATOM 623 O O . VAL A 1 83 ? 8.552 6.981 11.300 1.00 91.19 83 VAL A O 1
ATOM 626 N N . ALA A 1 84 ? 8.459 5.126 10.033 1.00 90.12 84 ALA A N 1
ATOM 627 C CA . ALA A 1 84 ? 9.171 5.659 8.887 1.00 90.12 84 ALA A CA 1
ATOM 628 C C . ALA A 1 84 ? 8.396 6.814 8.225 1.00 90.12 84 ALA A C 1
ATOM 630 O O . ALA A 1 84 ? 7.164 6.902 8.283 1.00 90.12 84 ALA A O 1
ATOM 631 N N . GLU A 1 85 ? 9.133 7.723 7.587 1.00 91.69 85 GLU A N 1
ATOM 632 C CA . GLU A 1 85 ? 8.582 8.942 6.982 1.00 91.69 85 GLU A CA 1
ATOM 633 C C . GLU A 1 85 ? 7.554 8.649 5.878 1.00 91.69 85 GLU A C 1
ATOM 635 O O . GLU A 1 85 ? 6.539 9.341 5.757 1.00 91.69 85 GLU A O 1
ATOM 640 N N . ASP A 1 86 ? 7.778 7.602 5.089 1.00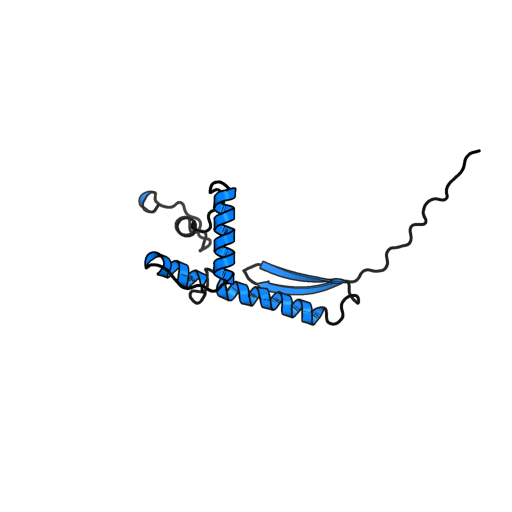 89.56 86 ASP A N 1
ATOM 641 C CA . ASP A 1 86 ? 6.864 7.179 4.032 1.00 89.56 86 ASP A CA 1
ATOM 642 C C . ASP A 1 86 ? 5.554 6.607 4.592 1.00 89.56 86 ASP A C 1
ATOM 644 O O . ASP A 1 86 ? 4.477 6.949 4.098 1.00 89.56 86 ASP A O 1
ATOM 648 N N . VAL A 1 87 ? 5.613 5.830 5.679 1.00 90.19 87 VAL A N 1
ATOM 649 C CA . VAL A 1 87 ? 4.428 5.353 6.410 1.00 90.19 87 VAL A CA 1
ATOM 650 C C . VAL A 1 87 ? 3.654 6.528 7.007 1.00 90.19 87 VAL A C 1
ATOM 652 O O . VAL A 1 87 ? 2.434 6.604 6.848 1.00 90.19 87 VAL A O 1
ATOM 655 N N . LEU A 1 88 ? 4.335 7.494 7.632 1.00 93.06 88 LEU A N 1
ATOM 656 C CA . LEU A 1 88 ? 3.689 8.707 8.143 1.00 93.06 88 LEU A CA 1
ATOM 657 C C . LEU A 1 88 ? 3.011 9.502 7.020 1.00 93.06 88 LEU A C 1
ATOM 659 O O . LEU A 1 88 ? 1.881 9.976 7.180 1.00 93.06 88 LEU A O 1
ATOM 663 N N . THR A 1 89 ? 3.681 9.629 5.874 1.00 94.44 89 THR A N 1
ATOM 664 C CA . THR A 1 89 ? 3.143 10.301 4.688 1.00 94.44 89 THR A CA 1
ATOM 665 C C . THR A 1 89 ? 1.881 9.595 4.199 1.00 94.44 89 THR A C 1
ATOM 667 O O . THR A 1 89 ? 0.853 10.251 4.008 1.00 94.44 89 THR A O 1
ATOM 670 N N . LEU A 1 90 ? 1.916 8.266 4.075 1.00 93.75 90 LEU A N 1
ATOM 671 C CA . LEU A 1 90 ? 0.769 7.445 3.689 1.00 93.75 90 LEU A CA 1
ATOM 672 C C . LEU A 1 90 ? -0.412 7.625 4.654 1.00 93.75 90 LEU A C 1
ATOM 674 O O . LEU A 1 90 ? -1.520 7.931 4.212 1.00 93.75 90 LEU A O 1
ATOM 678 N N . LEU A 1 91 ? -0.183 7.497 5.964 1.00 94.12 91 LEU A N 1
ATOM 679 C CA . LEU A 1 91 ? -1.224 7.655 6.988 1.00 94.12 91 LEU A CA 1
ATOM 680 C C . LEU A 1 91 ? -1.811 9.071 6.990 1.00 94.12 91 LEU A C 1
ATOM 682 O O . LEU A 1 91 ? -3.022 9.250 7.131 1.00 94.12 91 LEU A O 1
ATOM 686 N N . THR A 1 92 ? -0.977 10.086 6.757 1.00 96.44 92 THR A N 1
ATOM 687 C CA . THR A 1 92 ? -1.426 11.477 6.637 1.00 96.44 92 THR A CA 1
ATOM 688 C C . THR A 1 92 ? -2.332 11.669 5.421 1.00 96.44 92 THR A C 1
ATOM 690 O O . THR A 1 92 ? -3.366 12.334 5.524 1.00 96.44 92 THR A O 1
ATOM 693 N N . GLN A 1 93 ? -1.996 11.077 4.269 1.00 97.75 93 GLN A N 1
ATOM 694 C CA . GLN A 1 93 ? -2.871 11.114 3.092 1.00 97.75 93 GLN A CA 1
ATOM 695 C C . GLN A 1 93 ? -4.170 10.342 3.327 1.00 97.75 93 GLN A C 1
ATOM 697 O O . GLN A 1 93 ? -5.245 10.841 2.994 1.00 97.75 93 GLN A O 1
ATOM 702 N N . ALA A 1 94 ? -4.093 9.169 3.955 1.00 97.12 94 ALA A N 1
ATOM 703 C CA . ALA A 1 94 ? -5.260 8.362 4.285 1.00 97.12 94 ALA A CA 1
ATOM 704 C C . ALA A 1 94 ? -6.232 9.120 5.206 1.00 97.12 94 ALA A C 1
ATOM 706 O O . ALA A 1 94 ? -7.434 9.148 4.943 1.00 97.12 94 ALA A O 1
ATOM 707 N N . ARG A 1 95 ? -5.718 9.832 6.219 1.00 97.38 95 ARG A N 1
ATOM 708 C CA . ARG A 1 95 ? -6.520 10.712 7.083 1.00 97.38 95 ARG A CA 1
ATOM 709 C C . ARG A 1 95 ? -7.206 11.827 6.290 1.00 97.38 95 ARG A C 1
ATOM 711 O O . ARG A 1 95 ? -8.395 12.070 6.471 1.00 97.38 95 ARG A O 1
ATOM 718 N N . ARG A 1 96 ? -6.485 12.491 5.381 1.00 98.31 96 ARG A N 1
ATOM 719 C CA . ARG A 1 96 ? -7.066 13.539 4.520 1.00 98.31 96 ARG A CA 1
ATOM 720 C C . ARG A 1 96 ? -8.183 12.990 3.632 1.00 98.31 96 ARG A C 1
ATOM 722 O O . ARG A 1 96 ? -9.176 13.676 3.410 1.00 98.31 96 ARG A O 1
ATOM 729 N N . LEU A 1 97 ? -8.026 11.778 3.102 1.00 98.38 97 LEU A N 1
ATOM 730 C CA . LEU A 1 97 ? -9.067 11.115 2.313 1.00 98.38 97 LEU A CA 1
ATOM 731 C C . LEU A 1 97 ? -10.280 10.754 3.169 1.00 98.38 97 LEU A C 1
ATOM 733 O O . LEU A 1 97 ? -11.408 11.000 2.749 1.00 98.38 97 LEU A O 1
ATOM 737 N N . HIS A 1 98 ? -10.063 10.244 4.379 1.00 98.38 98 HIS A N 1
ATOM 738 C CA . HIS A 1 98 ? -11.141 9.973 5.327 1.00 98.38 98 HIS A CA 1
ATOM 739 C C . HIS A 1 98 ? -11.995 11.225 5.579 1.00 98.38 98 HIS A C 1
ATOM 741 O O . HIS A 1 98 ? -13.212 11.191 5.404 1.00 98.38 98 HIS A O 1
ATOM 747 N N . GLU A 1 99 ? -11.352 12.363 5.859 1.00 98.19 99 GLU A N 1
ATOM 748 C CA . GLU A 1 99 ? -12.030 13.654 6.038 1.00 98.19 99 GLU A CA 1
ATOM 749 C C . GLU A 1 99 ? -12.785 14.094 4.773 1.00 98.19 99 GLU A C 1
ATOM 751 O O . GLU A 1 99 ? -13.966 14.432 4.836 1.00 98.19 99 GLU A O 1
ATOM 756 N N . LYS A 1 100 ? -12.133 14.048 3.603 1.00 98.50 100 LYS A N 1
ATOM 757 C CA . LYS A 1 100 ? -12.734 14.459 2.320 1.00 98.50 100 LYS A CA 1
ATOM 758 C C . LYS A 1 100 ? -13.934 13.612 1.910 1.00 98.50 100 LYS A C 1
ATOM 760 O O . LYS A 1 100 ? -14.811 14.105 1.209 1.00 98.50 100 LYS A O 1
ATOM 765 N N . THR A 1 101 ? -13.951 12.344 2.306 1.00 98.25 101 THR A N 1
ATOM 766 C CA . THR A 1 101 ? -15.033 11.409 1.981 1.00 98.25 101 THR A CA 1
ATOM 767 C C . THR A 1 101 ? -16.127 11.360 3.046 1.00 98.25 101 THR A C 1
ATOM 769 O O . THR A 1 101 ? -17.059 10.571 2.909 1.00 98.25 101 THR A O 1
ATOM 772 N N . GLY A 1 102 ? -16.032 12.169 4.110 1.00 97.38 102 GLY A N 1
ATOM 773 C CA . GLY A 1 102 ? -16.982 12.126 5.222 1.00 97.38 102 GLY A CA 1
ATOM 774 C C . GLY A 1 102 ? -17.021 10.762 5.919 1.00 97.38 102 GLY A C 1
ATOM 775 O O . GLY A 1 102 ? -18.080 10.340 6.373 1.00 97.38 102 GLY A O 1
ATOM 776 N N . GLY A 1 103 ? -15.891 10.050 5.948 1.00 96.31 103 GLY A N 1
ATOM 777 C CA . GLY A 1 103 ? -15.772 8.720 6.543 1.00 96.31 103 GLY A CA 1
ATOM 778 C C . GLY A 1 103 ? -16.136 7.545 5.633 1.00 96.31 103 GLY A C 1
ATOM 779 O O . GLY A 1 103 ? -16.034 6.405 6.075 1.00 96.31 103 GLY A O 1
ATOM 780 N N . ALA A 1 104 ? -16.510 7.770 4.366 1.00 96.44 104 ALA A N 1
ATOM 781 C CA . ALA A 1 104 ? -16.771 6.663 3.438 1.00 96.44 104 ALA A CA 1
ATOM 782 C C . ALA A 1 104 ? -15.504 5.838 3.122 1.00 96.44 104 ALA A C 1
ATOM 784 O O . ALA A 1 104 ? -15.593 4.640 2.859 1.00 96.44 104 ALA A O 1
ATOM 785 N N . PHE A 1 105 ? -14.325 6.463 3.174 1.00 96.81 105 PHE A N 1
ATOM 786 C CA . PHE A 1 105 ? -13.036 5.778 3.253 1.00 96.81 105 PHE A CA 1
ATOM 787 C C . PHE A 1 105 ? -12.527 5.826 4.697 1.00 96.81 105 PHE A C 1
ATOM 789 O O . PHE A 1 105 ? -12.364 6.913 5.246 1.00 96.81 105 PHE A O 1
ATOM 796 N N . ASP A 1 106 ? -12.230 4.677 5.306 1.00 95.62 106 ASP A N 1
ATOM 797 C CA . ASP A 1 106 ? -11.662 4.606 6.657 1.00 95.62 106 ASP A CA 1
ATOM 798 C C . ASP A 1 106 ? -10.450 3.652 6.705 1.00 95.62 106 ASP A C 1
ATOM 800 O O . ASP A 1 106 ? -10.621 2.431 6.620 1.00 95.62 106 ASP A O 1
ATOM 804 N N . PRO A 1 107 ? -9.217 4.179 6.856 1.00 92.88 107 PRO A N 1
ATOM 805 C CA . PRO A 1 107 ? -8.015 3.353 6.950 1.00 92.88 107 PRO A CA 1
ATOM 806 C C . PRO A 1 107 ? -7.918 2.562 8.268 1.00 92.88 107 PRO A C 1
ATOM 808 O O . PRO A 1 107 ? -7.115 1.635 8.354 1.00 92.88 107 PRO A O 1
ATOM 811 N N . ALA A 1 108 ? -8.726 2.888 9.284 1.00 92.56 108 ALA A N 1
ATOM 812 C CA . ALA A 1 108 ? -8.766 2.215 10.582 1.00 92.56 108 ALA A CA 1
ATOM 813 C C . ALA A 1 108 ? -9.870 1.141 10.684 1.00 92.56 108 ALA A C 1
ATOM 815 O O . ALA A 1 108 ? -10.010 0.494 11.723 1.00 92.56 108 ALA A O 1
ATOM 816 N N . ALA A 1 109 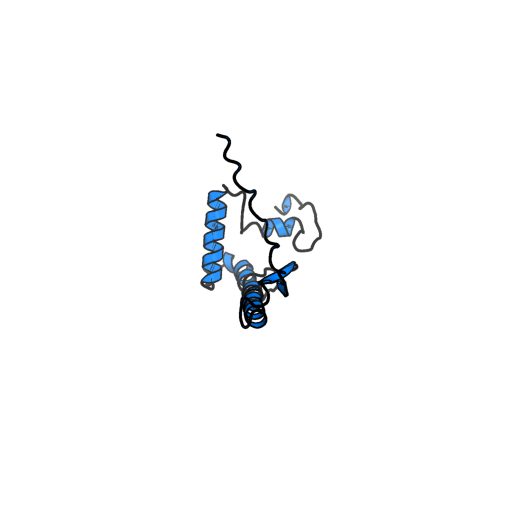? -10.596 0.851 9.599 1.00 92.31 109 ALA A N 1
ATOM 817 C CA . ALA A 1 109 ? -11.669 -0.151 9.571 1.00 92.31 109 ALA A CA 1
ATOM 818 C C . ALA A 1 109 ? -11.192 -1.619 9.697 1.00 92.31 109 ALA A C 1
ATOM 820 O O . ALA A 1 109 ? -11.980 -2.558 9.554 1.00 92.31 109 ALA A O 1
ATOM 821 N N . GLY A 1 110 ? -9.903 -1.862 9.964 1.00 88.88 110 GLY A N 1
ATOM 822 C CA . GLY A 1 110 ? -9.305 -3.199 9.994 1.00 88.88 110 GLY A CA 1
ATOM 823 C C . GLY A 1 110 ? -9.943 -4.162 11.006 1.00 88.88 110 GLY A C 1
ATOM 824 O O . GLY A 1 110 ? -10.016 -5.363 10.739 1.00 88.88 110 GLY A O 1
ATOM 825 N N . SER A 1 111 ? -10.439 -3.666 12.145 1.00 88.12 111 SER A N 1
ATOM 826 C CA . SER A 1 111 ? -11.183 -4.475 13.127 1.00 88.12 111 SER A CA 1
ATOM 827 C C . SER A 1 111 ? -12.491 -5.017 12.545 1.00 88.12 111 SER A C 1
ATOM 829 O O . SER A 1 111 ? -12.764 -6.211 12.671 1.00 88.12 111 SER A O 1
ATOM 831 N N . LEU A 1 112 ? -13.244 -4.181 11.827 1.00 89.69 112 LEU A N 1
ATOM 832 C CA . LEU A 1 112 ? -14.474 -4.576 11.145 1.00 89.69 112 LEU A CA 1
ATOM 833 C C . LEU A 1 112 ? -14.170 -5.572 10.022 1.00 89.69 112 LEU A C 1
ATOM 835 O O . LEU A 1 112 ? -14.767 -6.645 9.974 1.00 89.69 112 LEU A O 1
ATOM 839 N N . VAL A 1 113 ? -13.175 -5.295 9.175 1.00 88.94 113 VAL A N 1
ATOM 840 C CA . VAL A 1 113 ? -12.756 -6.221 8.103 1.00 88.94 113 VAL A CA 1
ATOM 841 C C . VAL A 1 113 ? -12.395 -7.608 8.665 1.00 88.94 113 VAL A C 1
ATOM 843 O O . VAL A 1 113 ? -12.734 -8.633 8.066 1.00 88.94 113 VAL A O 1
ATOM 846 N N . ARG A 1 114 ? -11.757 -7.666 9.846 1.00 86.56 114 ARG A N 1
ATOM 847 C CA . ARG A 1 114 ? -11.493 -8.919 10.579 1.00 86.56 114 A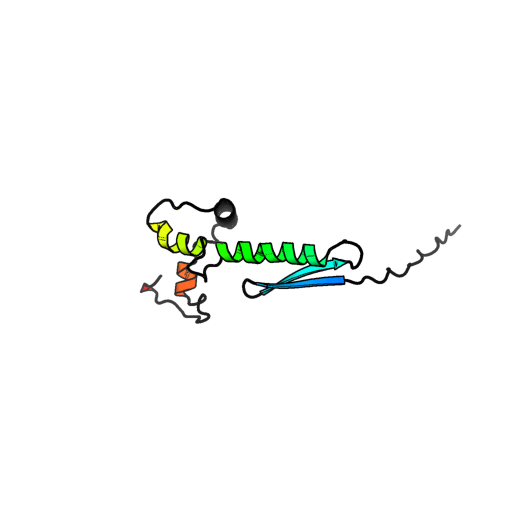RG A CA 1
ATOM 848 C C . ARG A 1 114 ? -12.762 -9.579 11.107 1.00 86.56 114 ARG A C 1
ATOM 850 O O . ARG A 1 114 ? -12.908 -10.794 10.957 1.00 86.56 114 ARG A O 1
ATOM 857 N N . ALA A 1 115 ? -13.668 -8.814 11.712 1.00 88.56 115 ALA A N 1
ATOM 858 C CA . ALA A 1 115 ? -14.931 -9.327 12.235 1.00 88.56 115 ALA A CA 1
ATOM 859 C C . ALA A 1 115 ? -15.741 -10.031 11.134 1.00 88.56 115 ALA A C 1
ATOM 861 O O . ALA A 1 115 ? -16.213 -11.147 11.341 1.00 88.56 115 ALA A O 1
ATOM 862 N N . TRP A 1 116 ? -15.790 -9.452 9.933 1.00 90.50 116 TRP A N 1
ATOM 863 C CA . TRP A 1 116 ? -16.476 -10.018 8.765 1.00 90.50 116 TRP A CA 1
ATOM 864 C C . TRP A 1 116 ? -15.721 -11.170 8.070 1.00 90.50 116 TRP A C 1
ATOM 866 O O . TRP A 1 116 ? -16.240 -11.787 7.142 1.00 90.50 116 TRP A O 1
ATOM 876 N N . GLY A 1 117 ? -14.503 -11.502 8.517 1.00 86.00 117 GLY A N 1
ATOM 877 C CA . GLY A 1 117 ? -13.736 -12.658 8.033 1.00 86.00 117 GLY A CA 1
ATOM 878 C C . GLY A 1 117 ? -13.069 -12.478 6.662 1.00 86.00 117 GLY A C 1
ATOM 879 O O . GLY A 1 117 ? -12.499 -13.431 6.118 1.00 86.00 117 GLY A O 1
ATOM 880 N N . PHE A 1 118 ? -13.066 -11.261 6.111 1.00 85.19 118 PHE A N 1
ATOM 881 C CA . PHE A 1 118 ? -12.517 -10.990 4.779 1.00 85.19 118 PHE A CA 1
ATOM 882 C C . PHE A 1 118 ? -11.003 -11.209 4.694 1.00 85.19 118 PHE A C 1
ATOM 884 O O . PHE A 1 118 ? -10.529 -11.728 3.686 1.00 85.19 118 PHE A O 1
ATOM 891 N N . LEU A 1 119 ? -10.250 -10.941 5.771 1.00 77.50 119 LEU A N 1
ATOM 892 C CA . LEU A 1 119 ? -8.796 -11.183 5.788 1.00 77.50 119 LEU A CA 1
ATOM 893 C C . LEU A 1 119 ? -8.417 -12.659 5.600 1.00 77.50 119 LEU A C 1
ATOM 895 O O . LEU A 1 119 ? -7.319 -12.953 5.139 1.00 77.50 119 LEU A O 1
ATOM 899 N N . ARG A 1 120 ? -9.307 -13.596 5.952 1.00 78.88 120 ARG A N 1
ATOM 900 C CA . ARG A 1 120 ? -9.078 -15.043 5.797 1.00 78.88 120 ARG A CA 1
ATOM 901 C C . ARG A 1 120 ? -9.841 -15.642 4.620 1.00 78.88 120 ARG A C 1
ATOM 903 O O . ARG A 1 120 ? -9.886 -16.863 4.499 1.00 78.88 120 ARG A O 1
ATOM 910 N N . ARG A 1 121 ? -10.459 -14.801 3.778 1.00 79.81 121 ARG A N 1
ATOM 911 C CA . ARG A 1 121 ? -11.365 -15.219 2.692 1.00 79.81 121 ARG A CA 1
ATOM 912 C C . ARG A 1 121 ? -12.486 -16.151 3.187 1.00 79.81 121 ARG A C 1
ATOM 914 O O . ARG A 1 121 ? -12.946 -17.022 2.460 1.00 79.81 121 ARG A O 1
ATOM 921 N N . GLN A 1 122 ? -12.921 -15.957 4.433 1.00 84.00 122 GLN A N 1
ATOM 922 C CA . GLN A 1 122 ? -13.976 -16.721 5.104 1.00 84.00 122 GLN A CA 1
ATOM 923 C C . GLN A 1 122 ? -15.074 -15.746 5.529 1.00 84.00 122 GLN A C 1
ATOM 925 O O . GLN A 1 122 ? -15.202 -15.414 6.707 1.00 84.00 122 GLN A O 1
ATOM 930 N N . GLY A 1 123 ? -15.808 -15.221 4.545 1.00 85.25 123 GLY A N 1
ATOM 931 C CA . GLY A 1 123 ? -16.875 -14.254 4.789 1.00 85.25 123 GLY A CA 1
ATOM 932 C C . GLY A 1 123 ? -17.901 -14.800 5.782 1.00 85.25 123 GLY A C 1
ATOM 933 O O . GLY A 1 123 ? -18.400 -15.912 5.615 1.00 85.25 123 GLY A O 1
ATOM 934 N N . ARG A 1 124 ? -18.203 -14.019 6.819 1.00 87.75 124 ARG A N 1
ATOM 935 C CA . ARG A 1 124 ? -19.189 -14.363 7.848 1.00 87.75 124 ARG A CA 1
ATOM 936 C C . ARG A 1 124 ? -19.927 -13.119 8.313 1.00 87.75 124 ARG A C 1
ATOM 938 O O . ARG A 1 124 ? -19.358 -12.031 8.308 1.00 87.75 124 ARG A O 1
ATOM 945 N N . THR A 1 125 ? -21.153 -13.297 8.786 1.00 90.12 125 THR A N 1
ATOM 946 C CA . THR A 1 125 ? -21.847 -12.259 9.551 1.00 90.12 125 THR A CA 1
ATOM 947 C C . THR A 1 125 ? -21.296 -12.268 10.981 1.00 90.12 125 THR A C 1
ATOM 949 O O . THR A 1 125 ? -21.337 -13.321 11.626 1.00 90.12 125 THR A O 1
ATOM 952 N N . PRO A 1 126 ? -20.730 -11.156 11.481 1.00 87.06 126 PRO A N 1
ATOM 953 C CA . PRO A 1 126 ? -20.305 -11.055 12.870 1.00 87.06 126 PRO A CA 1
ATOM 954 C C . PRO A 1 126 ? -21.508 -11.186 13.805 1.00 87.06 126 PRO A C 1
ATOM 956 O O . PRO A 1 126 ? -22.606 -10.739 13.475 1.00 87.06 126 PRO A O 1
ATOM 959 N N . ASP A 1 127 ? -21.292 -11.769 14.981 1.00 85.38 127 ASP A N 1
ATOM 960 C CA . ASP A 1 127 ? -22.258 -11.647 16.071 1.00 85.38 127 ASP A CA 1
ATOM 961 C C . ASP A 1 127 ? -22.352 -10.167 16.474 1.00 85.38 127 ASP A C 1
ATOM 963 O O . ASP A 1 127 ? -21.330 -9.480 16.535 1.00 85.38 127 ASP A O 1
ATOM 967 N N . ALA A 1 128 ? -23.560 -9.680 16.757 1.00 77.94 128 ALA A N 1
ATOM 968 C CA . ALA A 1 128 ? -23.781 -8.313 17.215 1.00 77.94 128 ALA A CA 1
ATOM 969 C C . ALA A 1 128 ? -23.019 -8.005 18.516 1.00 77.94 128 ALA A C 1
ATOM 971 O O . ALA A 1 128 ? -22.683 -6.854 18.759 1.00 77.94 128 ALA A O 1
ATOM 972 N N . ALA A 1 129 ? -22.702 -9.024 19.324 1.00 74.75 129 ALA A N 1
ATOM 973 C CA . ALA A 1 129 ? -21.879 -8.876 20.525 1.00 74.75 129 ALA A CA 1
ATOM 974 C C . ALA A 1 129 ? -20.368 -8.682 20.249 1.00 74.75 129 ALA A C 1
ATOM 976 O O . ALA A 1 129 ? -19.609 -8.435 21.184 1.00 74.75 129 ALA A O 1
ATOM 977 N N . LEU A 1 130 ? -19.914 -8.839 18.998 1.00 64.94 130 LEU A N 1
ATOM 978 C CA . LEU A 1 130 ? -18.506 -8.733 18.580 1.00 64.94 130 LEU A CA 1
ATOM 979 C C . LEU A 1 130 ? -18.195 -7.454 17.775 1.00 64.94 130 LEU A C 1
ATOM 981 O 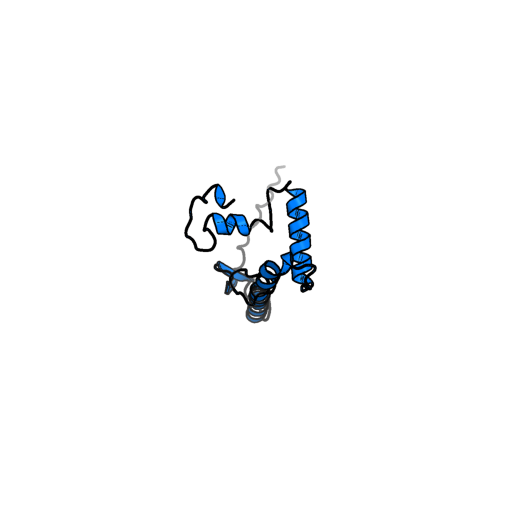O . LEU A 1 130 ? -17.065 -7.314 17.297 1.00 64.94 130 LEU A O 1
ATOM 985 N N . LEU A 1 131 ? -19.185 -6.574 17.586 1.00 59.75 131 LEU A N 1
ATOM 986 C CA . LEU A 1 131 ? -19.075 -5.269 16.921 1.00 59.75 131 LEU A CA 1
ATOM 987 C C . LEU A 1 131 ? -19.029 -4.144 17.959 1.00 59.75 131 LEU A C 1
ATOM 989 O O . LEU A 1 131 ? -18.252 -3.194 17.721 1.00 59.75 131 LEU A O 1
#

Radius of gyration: 24.33 Å; chains: 1; bounding box: 42×45×82 Å

Foldseek 3Di:
DDDDDDDDDDDDDPDWDKDWDWDCDPNDIDIDIDGPPPDDPSNVVRVVVVVVRVVVCQACPCPDCNHVVNVCVVCVVVDDDDDDPVVVVVVVVQVVVCVVVVNPRDPPCVQVCVQQVVVVPPGDDHDPVSD

Sequence (131 aa):
MADTDPAPTSQPLPDLHTLVVGREAMACRFEVVFNAGEVPDATELGLAALDLVDSIEDRITVYRESSELARLNATAAEGWQPVAEDVLTLLTQARRLHEKTGGAFDPAAGSLVRAWGFLRRQGRTPDAALL

Secondary structure (DSSP, 8-state):
----PPPP--PPPP---EEEEEEEETTEEEEEEEETTTSTTHHHHHHHHHHHHHHHHHHH-SS-TTSHHHHHHHHGGGS-----HHHHHHHHHHHHHHHHTTTSS-TTTHHHHHHTTGGGT---PPPGGG-

pLDDT: mean 87.2, std 11.49, range [48.12, 98.5]